Protein AF-A0A0J9SJL1-F1 (afdb_monomer)

Radius of gyration: 18.35 Å; Cα contacts (8 Å, |Δi|>4): 103; chains: 1; bounding box: 46×43×49 Å

Solvent-accessible surface area (backbone atoms only — not comparable to full-atom values): 9623 Å² total; per-residue (Å²): 134,85,78,76,86,70,67,55,74,65,57,43,48,53,50,45,56,53,47,49,55,53,33,60,77,67,66,53,60,67,64,62,55,51,49,52,41,50,54,53,45,60,72,66,36,83,95,42,62,87,64,59,63,74,79,73,54,48,82,70,39,30,70,62,39,73,61,51,49,53,46,50,52,48,64,76,43,40,68,58,47,52,53,39,56,72,34,83,81,40,93,53,22,68,58,48,52,52,50,54,46,50,44,37,50,51,50,43,52,51,43,59,62,48,55,44,74,73,39,46,82,67,50,88,31,68,49,36,51,58,49,51,54,52,50,52,55,53,52,51,54,56,40,72,72,34,70,89,46,48,87,76,52,78,65,70,81,63,75,87,80,82,127

Foldseek 3Di:
DPPPVQDDLVVLLVVLLVVVVVCVVVVPDPVVVQVVLVVVVVVVPPVNVVRRRHRPPLVQQEDPSVLLSLLVVCLVCVVVLVVQCVDPPRPCNVVSQVSQVVNLVSLLVQCVQQPDDPNVVVDSNVVHNVSSVVSLVSVCVVLVVVPVCVVVGDHSPDPPPDD

pLDDT: mean 84.24, std 15.01, range [33.25, 97.81]

Nearest PDB structures (foldseek):
  6gzc-assembly1_A  TM=4.631E-01  e=3.223E+00  Mus musculus
  4it4-assembly7_A  TM=4.560E-01  e=3.057E+00  Drosophila melanogaster
  6gzc-assembly1_C  TM=3.286E-01  e=3.223E+00  Mus musculus
  2odm-assembly1_A  TM=3.736E-01  e=5.182E+00  Staphylococcus aureus subsp. aureus MW2
  5dy8-assembly1_A  TM=2.652E-01  e=5.182E+00  Homo sapiens

Secondary structure (DSSP, 8-state):
-----S--HHHHHHHHHHHHHHHHHTT--HHHHHHHHHHHHHHH-GGGGGGPPPP--HHHH-SSHHHHHHHHHHHHTHHHHHHHHH-TT-TTHHHHHHHHHHHHHHHHHHHHHHSSTTHHHH-S-THHHHHHHHHHHHHHHHHHH-HHHHTTS--SS--S---

Sequence (163 aa):
MNNKDKYNHERCKNLNSWLYYITKDYNVPQHVITDIFTQSNNTIGEGNQKHYCLNYLYKEKYNDPDKIIKLINLEDYMKDFLSILKNNHDKNHCLCRKFIFECANIYREMNKMYCTGQTRESSTKSDTCSKLVNFNTIFTSYISREKKLKEKLPSLTSNDNDI

Organism: Plasmodium vivax (strain Brazil I) (NCBI:txid1033975)

Mean predicted aligned error: 7.34 Å

Structure (mmCIF, N/CA/C/O backbone):
data_AF-A0A0J9SJL1-F1
#
_entry.id   AF-A0A0J9SJL1-F1
#
loop_
_atom_site.group_PDB
_atom_site.id
_atom_site.type_symbol
_atom_site.label_atom_id
_atom_site.label_alt_id
_atom_site.label_comp_id
_atom_site.label_asym_id
_atom_site.label_entity_id
_atom_site.label_seq_id
_atom_site.pdbx_PDB_ins_code
_atom_site.Cartn_x
_atom_site.Cartn_y
_atom_site.Cartn_z
_atom_site.occupancy
_atom_site.B_iso_or_equiv
_atom_site.auth_seq_id
_atom_site.auth_comp_id
_atom_site.auth_asym_id
_atom_site.auth_atom_id
_atom_site.pdbx_PDB_model_num
ATOM 1 N N . MET A 1 1 ? -13.643 30.756 -16.325 1.00 35.97 1 MET A N 1
ATOM 2 C CA . MET A 1 1 ? -13.711 29.314 -15.999 1.00 35.97 1 MET A CA 1
ATOM 3 C C . MET A 1 1 ? -12.308 28.846 -15.632 1.00 35.97 1 MET A C 1
ATOM 5 O O . MET A 1 1 ? -11.470 28.723 -16.513 1.00 35.97 1 MET A O 1
ATOM 9 N N . ASN A 1 2 ? -12.009 28.684 -14.340 1.00 36.53 2 ASN A N 1
ATOM 10 C CA . ASN A 1 2 ? -10.709 28.177 -13.892 1.00 36.53 2 ASN A CA 1
ATOM 11 C C . ASN A 1 2 ? -10.728 26.656 -14.000 1.00 36.53 2 ASN A C 1
ATOM 13 O O . ASN A 1 2 ? -11.274 25.988 -13.125 1.00 36.53 2 ASN A O 1
ATOM 17 N N . ASN A 1 3 ? -10.158 26.128 -15.080 1.00 45.00 3 ASN A N 1
ATOM 18 C CA . ASN A 1 3 ? -9.999 24.697 -15.288 1.00 45.00 3 ASN A CA 1
ATOM 19 C C . ASN A 1 3 ? -8.915 24.156 -14.330 1.00 45.00 3 ASN A C 1
ATOM 21 O O . ASN A 1 3 ? -7.756 23.963 -14.693 1.00 45.00 3 ASN A O 1
ATOM 25 N N . LYS A 1 4 ? -9.299 24.003 -13.058 1.00 47.66 4 LYS A N 1
ATOM 26 C CA . LYS A 1 4 ? -8.532 23.346 -11.992 1.00 47.66 4 LYS A CA 1
ATOM 27 C C . LYS A 1 4 ? -8.531 21.815 -12.139 1.00 47.66 4 LYS A C 1
ATOM 29 O O . LYS A 1 4 ? -8.031 21.146 -11.244 1.00 47.66 4 LYS A O 1
ATOM 34 N N . ASP A 1 5 ? -8.968 21.258 -13.273 1.00 54.03 5 ASP A N 1
ATOM 35 C CA . ASP A 1 5 ? -8.840 19.821 -13.580 1.00 54.03 5 ASP A CA 1
ATOM 36 C C . ASP A 1 5 ? -7.407 19.415 -13.984 1.00 54.03 5 ASP A C 1
ATOM 38 O O . ASP A 1 5 ? -7.166 18.334 -14.529 1.00 54.03 5 ASP A O 1
ATOM 42 N N . LYS A 1 6 ? -6.427 20.286 -13.717 1.00 49.78 6 LYS A N 1
ATOM 43 C CA . LYS A 1 6 ? -5.021 20.124 -14.076 1.00 49.78 6 LYS A CA 1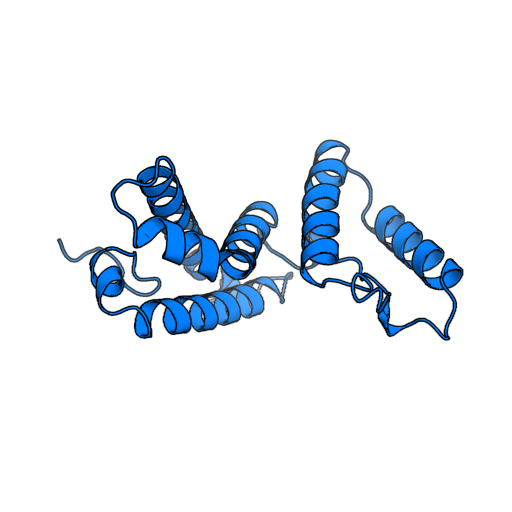
ATOM 44 C C . LYS A 1 6 ? -4.283 19.373 -12.957 1.00 49.78 6 LYS A C 1
ATOM 46 O O . LYS A 1 6 ? -3.857 19.977 -11.980 1.00 49.78 6 LYS A O 1
ATOM 51 N N . TYR A 1 7 ? -4.137 18.061 -13.162 1.00 58.97 7 TYR A N 1
ATOM 52 C CA . TYR A 1 7 ? -3.344 17.099 -12.381 1.00 58.97 7 TYR A CA 1
ATOM 53 C C . TYR A 1 7 ? -3.892 16.738 -10.986 1.00 58.97 7 TYR A C 1
ATOM 55 O O . TYR A 1 7 ? -3.753 17.475 -10.015 1.00 58.97 7 TYR A O 1
ATOM 63 N N . ASN A 1 8 ? -4.464 15.533 -10.877 1.00 71.31 8 ASN A N 1
ATOM 64 C CA . ASN A 1 8 ? -4.812 14.916 -9.599 1.00 71.31 8 ASN A CA 1
ATOM 65 C C . ASN A 1 8 ? -3.853 13.738 -9.354 1.00 71.31 8 ASN A C 1
ATOM 67 O O . ASN A 1 8 ? -3.827 12.788 -10.138 1.00 71.31 8 ASN A O 1
ATOM 71 N N . HIS A 1 9 ? -3.067 13.802 -8.276 1.00 77.44 9 HIS A N 1
ATOM 72 C CA . HIS A 1 9 ? -2.175 12.726 -7.825 1.00 77.44 9 HIS A CA 1
ATOM 73 C C . HIS A 1 9 ? -2.904 11.371 -7.747 1.00 77.44 9 HIS A C 1
ATOM 75 O O . HIS A 1 9 ? -2.345 10.346 -8.128 1.00 77.44 9 HIS A O 1
ATOM 81 N N . GLU A 1 10 ? -4.181 11.388 -7.366 1.00 79.31 10 GLU A N 1
ATOM 82 C CA . GLU A 1 10 ? -5.090 10.238 -7.358 1.00 79.31 10 GLU A CA 1
ATOM 83 C C . GLU A 1 10 ? -5.271 9.615 -8.753 1.00 79.31 10 GLU A C 1
ATOM 85 O O . GLU A 1 10 ? -5.194 8.401 -8.904 1.00 79.31 10 GLU A O 1
ATOM 90 N N . ARG A 1 11 ? -5.425 10.425 -9.813 1.00 83.25 11 ARG A N 1
ATOM 91 C CA . ARG A 1 11 ? -5.544 9.915 -11.194 1.00 83.25 11 ARG A CA 1
ATOM 92 C C . ARG A 1 11 ? -4.266 9.212 -11.639 1.00 83.25 11 ARG A C 1
ATOM 94 O O . ARG A 1 11 ? -4.341 8.171 -12.281 1.00 83.25 11 ARG A O 1
ATOM 101 N N . CYS A 1 12 ? -3.106 9.761 -11.280 1.00 86.75 12 CYS A N 1
ATOM 102 C CA . CYS A 1 12 ? -1.821 9.136 -11.586 1.00 86.75 12 CYS A CA 1
ATOM 103 C C . CYS A 1 12 ? -1.657 7.798 -10.843 1.00 86.75 12 CYS A C 1
ATOM 105 O O . CYS A 1 12 ? -1.203 6.824 -11.444 1.00 86.75 12 CYS A O 1
ATOM 107 N N . LYS A 1 13 ? -2.089 7.712 -9.577 1.00 87.94 13 LYS A N 1
ATOM 108 C CA . LYS A 1 13 ? -2.135 6.445 -8.830 1.00 87.94 13 LYS A CA 1
ATOM 109 C C . LYS A 1 13 ? -3.078 5.437 -9.466 1.00 87.94 13 LYS A C 1
ATOM 111 O O . LYS A 1 13 ? -2.660 4.319 -9.733 1.00 87.94 13 LYS A O 1
ATOM 116 N N . ASN A 1 14 ? -4.311 5.841 -9.772 1.00 88.81 14 ASN A N 1
ATOM 117 C CA . ASN A 1 14 ? -5.305 4.980 -10.411 1.00 88.81 14 ASN A CA 1
ATOM 118 C C . ASN A 1 14 ? -4.789 4.433 -11.752 1.00 88.81 14 ASN A C 1
ATOM 120 O O . ASN A 1 14 ? -4.894 3.232 -11.997 1.00 88.81 14 ASN A O 1
ATOM 124 N N . LEU A 1 15 ? -4.172 5.286 -12.582 1.00 91.38 15 LEU A N 1
ATOM 125 C CA . LEU A 1 15 ? -3.539 4.882 -13.840 1.00 91.38 15 LEU A CA 1
ATOM 126 C C . LEU A 1 15 ? -2.433 3.847 -13.608 1.00 91.38 15 LEU A C 1
ATOM 128 O O . LEU A 1 15 ? -2.425 2.810 -14.264 1.00 91.38 15 LEU A O 1
ATOM 132 N N . ASN A 1 16 ? -1.515 4.111 -12.677 1.00 92.81 16 ASN A N 1
ATOM 133 C CA . ASN A 1 16 ? -0.414 3.197 -12.376 1.00 92.81 16 ASN A CA 1
ATOM 134 C C . ASN A 1 16 ? -0.912 1.857 -11.811 1.00 92.81 16 ASN A C 1
ATOM 136 O O . ASN A 1 16 ? -0.406 0.808 -12.206 1.00 92.81 16 ASN A O 1
ATOM 140 N N . SER A 1 17 ? -1.905 1.874 -10.917 1.00 92.88 17 SER A N 1
ATOM 141 C CA . SER A 1 17 ? -2.514 0.667 -10.346 1.00 92.88 17 SER A CA 1
ATOM 142 C C . SER A 1 17 ? -3.196 -0.171 -11.426 1.00 92.88 17 SER A C 1
ATOM 144 O O . SER A 1 17 ? -2.971 -1.375 -11.498 1.00 92.88 17 SER A O 1
ATOM 146 N N . TRP A 1 18 ? -3.989 0.460 -12.298 1.00 92.94 18 TRP A N 1
ATOM 147 C CA . TRP A 1 18 ? -4.620 -0.217 -13.434 1.00 92.94 18 TRP A CA 1
ATOM 148 C C . TRP A 1 18 ? -3.579 -0.809 -14.386 1.00 92.94 18 TRP A C 1
ATOM 150 O O . TRP A 1 18 ? -3.654 -1.986 -14.739 1.00 92.94 18 TRP A O 1
ATOM 160 N N . LEU A 1 19 ? -2.569 -0.019 -14.752 1.00 93.56 19 LEU A N 1
ATOM 161 C CA . LEU A 1 19 ? -1.526 -0.453 -15.670 1.00 93.56 19 LEU A CA 1
ATOM 162 C C . LEU A 1 19 ? -0.712 -1.618 -15.101 1.00 93.56 19 LEU A C 1
ATOM 164 O O . LEU A 1 19 ? -0.339 -2.519 -15.849 1.00 93.56 19 LEU A O 1
ATOM 168 N N . TYR A 1 20 ? -0.463 -1.645 -13.790 1.00 94.38 20 TYR A N 1
ATOM 169 C CA . TYR A 1 20 ? 0.175 -2.789 -13.144 1.00 94.38 20 TYR A CA 1
ATOM 170 C C . TYR A 1 20 ? -0.597 -4.090 -13.377 1.00 94.38 20 TYR A C 1
ATOM 172 O O . TYR A 1 20 ? 0.021 -5.075 -13.765 1.00 94.38 20 TYR A O 1
ATOM 180 N N . TYR A 1 21 ? -1.922 -4.098 -13.204 1.00 93.00 21 TYR A N 1
ATOM 181 C CA . TYR A 1 21 ? -2.715 -5.309 -13.436 1.00 93.00 21 TYR A CA 1
ATOM 182 C C . TYR A 1 21 ? -2.641 -5.769 -14.894 1.00 93.00 21 TYR A C 1
ATOM 184 O O . TYR A 1 21 ? -2.353 -6.933 -15.148 1.00 93.00 21 TYR A O 1
ATOM 192 N N . ILE A 1 22 ? -2.767 -4.844 -15.852 1.00 91.44 22 ILE A N 1
ATOM 193 C CA . ILE A 1 22 ? -2.615 -5.163 -17.280 1.00 91.44 22 ILE A CA 1
ATOM 194 C C . ILE A 1 22 ? -1.227 -5.756 -17.559 1.00 91.44 22 ILE A C 1
ATOM 196 O O . ILE A 1 22 ? -1.084 -6.828 -18.137 1.00 91.44 22 ILE A O 1
ATOM 200 N N . THR A 1 23 ? -0.174 -5.067 -17.135 1.00 90.88 23 THR A N 1
ATOM 201 C CA . THR A 1 23 ? 1.210 -5.458 -17.448 1.00 90.88 23 THR A CA 1
ATOM 202 C C . THR A 1 23 ? 1.638 -6.740 -16.752 1.00 90.88 23 THR A C 1
ATOM 204 O O . THR A 1 23 ? 2.420 -7.503 -17.317 1.00 90.88 23 THR A O 1
ATOM 207 N N . LYS A 1 24 ? 1.100 -7.004 -15.561 1.00 89.38 24 LYS A N 1
ATOM 208 C CA . LYS A 1 24 ? 1.240 -8.277 -14.861 1.00 89.38 24 LYS A CA 1
ATOM 209 C C . LYS A 1 24 ? 0.604 -9.412 -15.663 1.00 89.38 24 LYS A C 1
ATOM 211 O O . LYS A 1 24 ? 1.286 -10.402 -15.908 1.00 89.38 24 LYS A O 1
ATOM 216 N N . ASP A 1 25 ? -0.644 -9.255 -16.100 1.00 91.19 25 ASP A N 1
ATOM 217 C CA . ASP A 1 25 ? -1.390 -10.312 -16.795 1.00 91.19 25 ASP A CA 1
ATOM 218 C C . ASP A 1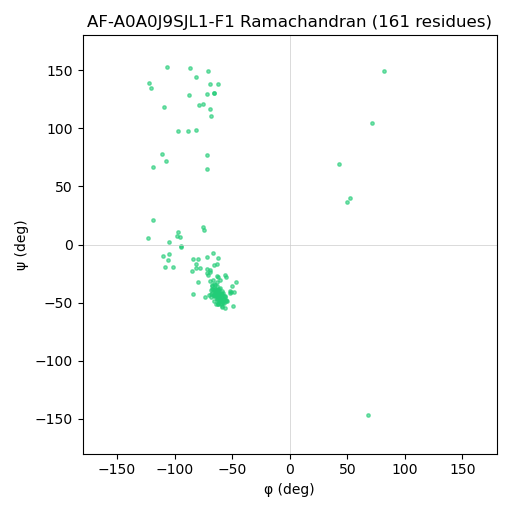 25 ? -0.762 -10.679 -18.147 1.00 91.19 25 ASP A C 1
ATOM 220 O O . ASP A 1 25 ? -0.719 -11.849 -18.525 1.00 91.19 25 ASP A O 1
ATOM 224 N N . TYR A 1 26 ? -0.199 -9.692 -18.848 1.00 91.12 26 TYR A N 1
ATOM 225 C CA . TYR A 1 26 ? 0.472 -9.891 -20.136 1.00 91.12 26 TYR A CA 1
ATOM 226 C C . TYR A 1 26 ? 1.997 -10.071 -20.030 1.00 91.12 26 TYR A C 1
ATOM 228 O O . TYR A 1 26 ? 2.675 -10.111 -21.055 1.00 91.12 26 TYR A O 1
ATOM 236 N N . ASN A 1 27 ? 2.560 -10.173 -18.818 1.00 88.44 27 ASN A N 1
ATOM 237 C CA . ASN A 1 27 ? 4.007 -10.274 -18.574 1.00 88.44 27 ASN A CA 1
ATOM 238 C C . ASN A 1 27 ? 4.848 -9.210 -19.308 1.00 88.44 27 ASN A C 1
ATOM 240 O O . ASN A 1 27 ? 5.970 -9.473 -19.748 1.00 88.44 27 ASN A O 1
ATOM 244 N N . VAL A 1 28 ? 4.323 -7.990 -19.423 1.00 89.50 28 VAL A N 1
ATOM 245 C CA . VAL A 1 28 ? 5.004 -6.898 -20.123 1.00 89.50 28 VAL A CA 1
ATOM 246 C C . VAL A 1 28 ? 6.287 -6.523 -19.366 1.00 89.50 28 VAL A C 1
ATOM 248 O O . VAL A 1 28 ? 6.243 -6.316 -18.146 1.00 89.50 28 VAL A O 1
ATOM 251 N N . PRO A 1 29 ? 7.445 -6.415 -20.046 1.00 89.88 29 PRO A N 1
ATOM 252 C CA . PRO A 1 29 ? 8.681 -5.987 -19.404 1.00 89.88 29 PRO A CA 1
ATOM 253 C C . PRO A 1 29 ? 8.577 -4.564 -18.840 1.00 89.88 29 PRO A C 1
ATOM 255 O O . PRO A 1 29 ? 8.076 -3.653 -19.495 1.00 89.88 29 PRO A O 1
ATOM 258 N N . GLN A 1 30 ? 9.107 -4.349 -17.634 1.00 86.56 30 GLN A N 1
ATOM 259 C CA . GLN A 1 30 ? 8.973 -3.070 -16.927 1.00 86.56 30 GLN A CA 1
ATOM 260 C C . GLN A 1 30 ? 9.636 -1.895 -17.669 1.00 86.56 30 GLN A C 1
ATOM 262 O O . GLN A 1 30 ? 9.106 -0.784 -17.616 1.00 86.56 30 GLN A O 1
ATOM 267 N N . HIS A 1 31 ? 10.731 -2.144 -18.400 1.00 89.81 31 HIS A N 1
ATOM 268 C CA . HIS A 1 31 ? 11.419 -1.120 -19.195 1.00 89.81 31 HIS A CA 1
ATOM 269 C C . HIS A 1 31 ? 10.517 -0.530 -20.288 1.00 89.81 31 HIS A C 1
ATOM 271 O O . HIS A 1 31 ? 10.499 0.682 -20.452 1.00 89.81 31 HIS A O 1
ATOM 277 N N . VAL A 1 32 ? 9.673 -1.348 -20.935 1.00 91.62 32 VAL A N 1
ATOM 278 C CA . VAL A 1 32 ? 8.721 -0.883 -21.961 1.00 91.62 32 VAL A CA 1
ATOM 279 C C . VAL A 1 32 ? 7.768 0.158 -21.377 1.00 91.62 32 VAL A C 1
ATOM 281 O O . VAL A 1 32 ? 7.499 1.191 -21.984 1.00 91.62 32 VAL A O 1
ATOM 284 N N . ILE A 1 33 ? 7.277 -0.086 -20.162 1.00 91.81 33 ILE A N 1
ATOM 285 C CA . ILE A 1 33 ? 6.383 0.848 -19.475 1.00 91.81 33 ILE A CA 1
ATOM 286 C C . ILE A 1 33 ? 7.129 2.121 -19.081 1.00 91.81 33 ILE A C 1
ATOM 288 O O . ILE A 1 33 ? 6.621 3.221 -19.282 1.00 91.81 33 ILE A O 1
ATOM 292 N N . THR A 1 34 ? 8.350 1.998 -18.566 1.00 90.62 34 THR A N 1
ATOM 293 C CA . THR A 1 34 ? 9.202 3.150 -18.237 1.00 90.62 34 THR A CA 1
ATOM 294 C C . THR A 1 34 ? 9.478 4.031 -19.455 1.00 90.62 34 THR A C 1
ATOM 296 O O . THR A 1 34 ? 9.388 5.258 -19.345 1.00 90.62 34 THR A O 1
ATOM 299 N N . ASP A 1 35 ? 9.714 3.430 -20.620 1.00 91.50 35 ASP A N 1
ATOM 300 C CA . ASP A 1 35 ? 9.931 4.153 -21.872 1.00 91.50 35 ASP A CA 1
ATOM 301 C C . ASP A 1 35 ? 8.665 4.893 -22.312 1.00 91.50 35 ASP A C 1
ATOM 303 O O . ASP A 1 35 ? 8.733 6.079 -22.632 1.00 91.50 35 ASP A O 1
ATOM 307 N N . ILE A 1 36 ? 7.489 4.256 -22.231 1.00 90.75 36 ILE A N 1
ATOM 308 C CA . ILE A 1 36 ? 6.203 4.904 -22.544 1.00 90.75 36 ILE A CA 1
ATOM 309 C C . ILE A 1 36 ? 5.980 6.140 -21.667 1.00 90.75 36 ILE A C 1
ATOM 311 O O . ILE A 1 36 ? 5.630 7.202 -22.187 1.00 90.75 36 ILE A O 1
ATOM 315 N N . PHE A 1 37 ? 6.198 6.040 -20.351 1.00 89.81 37 PHE A N 1
ATOM 316 C CA . PHE A 1 37 ? 6.057 7.189 -19.447 1.00 89.81 37 PHE A CA 1
ATOM 317 C C . PHE A 1 37 ? 7.067 8.293 -19.761 1.00 89.81 37 PHE A C 1
ATOM 319 O O . PHE A 1 37 ? 6.708 9.470 -19.755 1.00 89.81 37 PHE A O 1
ATOM 326 N N . THR A 1 38 ? 8.311 7.925 -20.066 1.00 88.88 38 THR A N 1
ATOM 327 C CA . THR A 1 38 ? 9.368 8.877 -20.426 1.00 88.88 38 THR A CA 1
ATOM 328 C C . THR A 1 38 ? 9.006 9.639 -21.698 1.00 88.88 38 THR A C 1
ATOM 330 O O . THR A 1 38 ? 8.978 10.867 -21.687 1.00 88.88 38 THR A O 1
ATOM 333 N N . GLN A 1 39 ? 8.636 8.935 -22.771 1.00 90.06 39 GLN A N 1
ATOM 334 C CA . GLN A 1 39 ? 8.256 9.563 -24.040 1.00 90.06 39 GLN A CA 1
ATOM 335 C C . GLN A 1 39 ? 6.976 10.402 -23.914 1.00 90.06 39 GLN A C 1
ATOM 337 O O . GLN A 1 39 ? 6.897 11.507 -24.459 1.00 90.06 39 GLN A O 1
ATOM 342 N N . SER A 1 40 ? 5.996 9.926 -23.140 1.00 87.25 40 SER A N 1
ATOM 343 C CA . SER A 1 40 ? 4.761 10.673 -22.871 1.00 87.25 40 SER A CA 1
ATOM 344 C C . SER A 1 40 ? 5.051 11.982 -22.135 1.00 87.25 40 SER A C 1
ATOM 346 O O . SER A 1 40 ? 4.569 13.037 -22.542 1.00 87.25 40 SER A O 1
ATOM 348 N N . ASN A 1 41 ? 5.885 11.942 -21.092 1.00 84.38 41 ASN A N 1
ATOM 349 C CA . ASN A 1 41 ? 6.263 13.136 -20.337 1.00 84.38 41 ASN A CA 1
ATOM 350 C C . ASN A 1 41 ? 7.119 14.099 -21.176 1.00 84.38 41 ASN A C 1
ATOM 352 O O . ASN A 1 41 ? 6.882 15.304 -21.132 1.00 84.38 41 ASN A O 1
ATOM 356 N N . ASN A 1 42 ? 8.034 13.592 -22.010 1.00 84.69 42 ASN A N 1
ATOM 357 C CA . ASN A 1 42 ? 8.815 14.419 -22.938 1.00 84.69 42 ASN A CA 1
ATOM 358 C C . ASN A 1 42 ? 7.919 15.166 -23.939 1.00 84.69 42 ASN A C 1
ATOM 360 O O . ASN A 1 42 ? 8.159 16.335 -24.230 1.00 84.69 42 ASN A O 1
ATOM 364 N N . THR A 1 43 ? 6.845 14.524 -24.410 1.00 83.50 43 THR A N 1
ATOM 365 C CA . THR A 1 43 ? 5.872 15.133 -25.335 1.00 83.50 43 THR A CA 1
ATOM 366 C C . THR A 1 43 ? 5.086 16.283 -24.687 1.00 83.50 43 THR A C 1
ATOM 368 O O . THR A 1 43 ? 4.706 17.235 -25.364 1.00 83.50 43 THR A O 1
ATOM 371 N N . ILE A 1 44 ? 4.858 16.234 -23.370 1.00 79.44 44 ILE A N 1
ATOM 372 C CA . ILE A 1 44 ? 4.142 17.281 -22.616 1.00 79.44 44 ILE A CA 1
ATOM 373 C C . ILE A 1 44 ? 4.988 18.572 -22.474 1.00 79.44 44 ILE A C 1
ATOM 375 O O . ILE A 1 44 ? 4.427 19.663 -22.296 1.00 79.44 44 ILE A O 1
ATOM 379 N N . GLY A 1 45 ? 6.315 18.464 -22.615 1.00 68.19 45 GLY A N 1
ATOM 380 C CA . GLY A 1 45 ? 7.277 19.570 -22.626 1.00 68.19 45 GLY A CA 1
ATOM 381 C C . GLY A 1 45 ? 7.695 20.075 -21.235 1.00 68.19 45 GLY A C 1
ATOM 382 O O . GLY 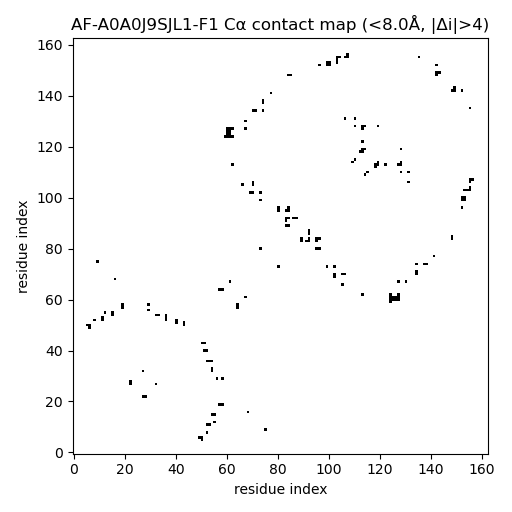A 1 45 ? 6.915 20.074 -20.282 1.00 68.19 45 GLY A O 1
ATOM 383 N N . GLU A 1 46 ? 8.931 20.578 -21.124 1.00 64.50 46 GLU A N 1
ATOM 384 C CA . GLU A 1 46 ? 9.569 20.964 -19.848 1.00 64.50 46 GLU A CA 1
ATOM 385 C C . GLU A 1 46 ? 8.823 22.066 -19.070 1.00 64.50 46 GLU A C 1
ATOM 387 O O . GLU A 1 46 ? 8.802 22.058 -17.839 1.00 64.50 46 GLU A O 1
ATOM 392 N N . GLY A 1 47 ? 8.127 22.979 -19.757 1.00 64.50 47 GLY A N 1
ATOM 393 C CA . GLY A 1 47 ? 7.316 24.029 -19.120 1.00 64.50 47 GLY A CA 1
ATOM 394 C C . GLY A 1 47 ? 6.086 23.509 -18.357 1.00 64.50 47 GLY A C 1
ATOM 395 O O . GLY A 1 47 ? 5.408 24.271 -17.667 1.00 64.50 47 GLY A O 1
ATOM 396 N N . ASN A 1 48 ? 5.792 22.210 -18.465 1.00 65.31 48 ASN A N 1
ATOM 397 C CA . ASN A 1 48 ? 4.612 21.549 -17.921 1.00 65.31 48 ASN A CA 1
ATOM 398 C C . ASN A 1 48 ? 4.948 20.454 -16.890 1.00 65.31 48 ASN A C 1
ATOM 400 O O . ASN A 1 48 ? 4.088 19.627 -16.599 1.00 65.31 48 ASN A O 1
ATOM 404 N N . GLN A 1 49 ? 6.136 20.478 -16.268 1.00 63.41 49 GLN A N 1
ATOM 405 C CA . GLN A 1 49 ? 6.576 19.500 -15.247 1.00 63.41 49 GLN A CA 1
ATOM 406 C C . GLN A 1 49 ? 5.540 19.193 -14.147 1.00 63.41 49 GLN A C 1
ATOM 408 O O . GLN A 1 49 ? 5.457 18.065 -13.668 1.00 63.41 49 GLN A O 1
ATOM 413 N N . LYS A 1 50 ? 4.694 20.164 -13.770 1.00 63.66 50 LYS A N 1
ATOM 414 C CA . LYS A 1 50 ? 3.596 19.970 -12.798 1.00 63.66 50 LYS A CA 1
ATOM 415 C C . LYS A 1 50 ? 2.532 18.950 -13.242 1.00 63.66 50 LYS A C 1
ATOM 417 O O . LYS A 1 50 ? 1.695 18.582 -12.427 1.00 63.66 50 LYS A O 1
ATOM 422 N N . HIS A 1 51 ? 2.548 18.527 -14.506 1.00 67.25 51 HIS A N 1
ATOM 423 C CA . HIS A 1 51 ? 1.586 17.596 -15.109 1.00 67.25 51 HIS A CA 1
ATOM 424 C C . HIS A 1 51 ? 2.159 16.193 -15.317 1.00 67.25 51 HIS A C 1
ATOM 426 O O . HIS A 1 51 ? 1.462 15.334 -15.853 1.00 67.25 51 HIS A O 1
ATOM 432 N N . TYR A 1 52 ? 3.407 15.946 -14.911 1.00 75.88 52 TYR A N 1
ATOM 433 C CA . TYR A 1 52 ? 4.056 14.658 -15.134 1.00 75.88 52 TYR A CA 1
ATOM 434 C C . TYR A 1 52 ? 3.497 13.615 -14.169 1.00 75.88 52 TYR A C 1
ATOM 436 O O . TYR A 1 52 ? 3.598 13.751 -12.950 1.00 75.88 52 TYR A O 1
ATOM 444 N N . CYS A 1 53 ? 2.927 12.546 -14.721 1.00 83.25 53 CYS A N 1
ATOM 445 C CA . CYS A 1 53 ? 2.686 11.328 -13.964 1.00 83.25 53 CYS A CA 1
ATOM 446 C C . CYS A 1 53 ? 3.947 10.470 -14.054 1.00 83.25 53 CYS A C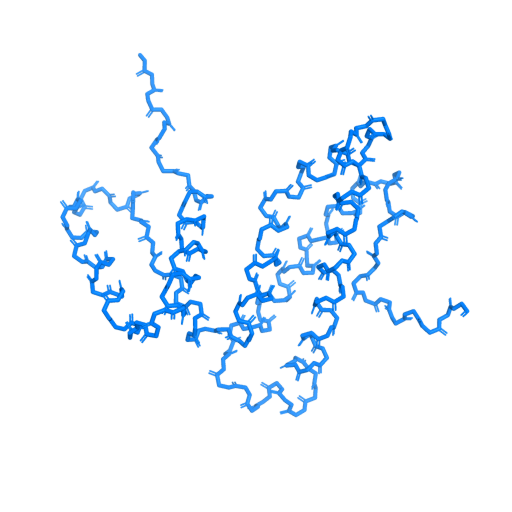 1
ATOM 448 O O . CYS A 1 53 ? 4.475 10.235 -15.141 1.00 83.25 53 CYS A O 1
ATOM 450 N N . LEU A 1 54 ? 4.455 10.028 -12.908 1.00 85.50 54 LEU A N 1
ATOM 451 C CA . LEU A 1 54 ? 5.593 9.118 -12.865 1.00 85.50 54 LEU A CA 1
ATOM 452 C C . LEU A 1 54 ? 5.105 7.675 -12.974 1.00 85.50 54 LEU A C 1
ATOM 454 O O . LEU A 1 54 ? 3.997 7.357 -12.538 1.00 85.50 54 LEU A O 1
ATOM 458 N N . ASN A 1 55 ? 5.955 6.808 -13.519 1.00 88.00 55 ASN A N 1
ATOM 459 C CA . ASN A 1 55 ? 5.777 5.367 -13.408 1.00 88.00 55 ASN A CA 1
ATOM 460 C C . ASN A 1 55 ? 6.086 4.937 -11.965 1.00 88.00 55 ASN A C 1
ATOM 462 O O . ASN A 1 55 ? 7.125 5.293 -11.405 1.00 88.00 55 ASN A O 1
ATOM 466 N N . TYR A 1 56 ? 5.178 4.184 -11.349 1.00 89.19 56 TYR A N 1
ATOM 467 C CA . TYR A 1 56 ? 5.288 3.785 -9.948 1.00 89.19 56 TYR A CA 1
ATOM 468 C C . TYR A 1 56 ? 6.150 2.540 -9.761 1.00 89.19 56 TYR A C 1
ATOM 470 O O . TYR A 1 56 ? 6.555 2.280 -8.633 1.00 89.19 56 TYR A O 1
ATOM 478 N N . LEU A 1 57 ? 6.481 1.813 -10.837 1.00 90.06 57 LEU A N 1
ATOM 479 C CA . LEU A 1 57 ? 7.412 0.676 -10.823 1.00 90.06 57 LEU A CA 1
ATOM 480 C C . LEU A 1 57 ? 7.050 -0.376 -9.764 1.00 90.06 57 LEU A C 1
ATOM 482 O O . LEU A 1 57 ? 7.917 -0.922 -9.080 1.00 90.06 57 LEU A O 1
ATOM 486 N N . TYR A 1 58 ? 5.752 -0.658 -9.610 1.00 92.06 58 TYR A N 1
ATOM 487 C CA . TYR A 1 58 ? 5.233 -1.505 -8.534 1.00 92.06 58 TYR A CA 1
ATOM 488 C C . TYR A 1 58 ? 5.949 -2.862 -8.440 1.00 92.06 58 TYR A C 1
ATOM 490 O O . TYR A 1 58 ? 6.291 -3.305 -7.343 1.00 92.06 58 TYR A O 1
ATOM 498 N N . LYS A 1 59 ? 6.227 -3.495 -9.589 1.00 89.19 59 LYS A N 1
ATOM 499 C CA . LYS A 1 59 ? 6.903 -4.798 -9.678 1.00 89.19 59 LYS A CA 1
ATOM 500 C C . LYS A 1 59 ? 8.350 -4.764 -9.184 1.00 89.19 59 LYS A C 1
ATOM 502 O O . LYS A 1 59 ? 8.805 -5.762 -8.628 1.00 89.19 59 LYS A O 1
ATOM 507 N N . GLU A 1 60 ? 9.059 -3.658 -9.378 1.00 88.50 60 GLU A N 1
ATOM 508 C CA . GLU A 1 60 ? 10.462 -3.502 -8.976 1.00 88.50 60 GLU A CA 1
ATOM 509 C C . GLU A 1 60 ? 10.576 -3.086 -7.509 1.00 88.50 60 GLU A C 1
ATOM 511 O O . GLU A 1 60 ? 11.379 -3.649 -6.772 1.00 88.50 60 GLU A O 1
ATOM 516 N N . LYS A 1 61 ? 9.727 -2.152 -7.067 1.00 90.62 61 LYS A N 1
ATOM 517 C CA . LYS A 1 61 ? 9.839 -1.517 -5.747 1.00 90.62 61 LYS A CA 1
ATOM 518 C C . LYS A 1 61 ? 9.305 -2.348 -4.590 1.00 90.62 61 LYS A C 1
ATOM 520 O O . LYS A 1 61 ? 9.815 -2.236 -3.477 1.00 90.62 61 LYS A O 1
ATOM 525 N N . TYR A 1 62 ? 8.272 -3.156 -4.826 1.00 93.12 62 TYR A N 1
ATOM 526 C CA . TYR A 1 62 ? 7.513 -3.770 -3.739 1.00 93.12 62 TYR A CA 1
ATOM 527 C C . TYR A 1 62 ? 7.475 -5.293 -3.788 1.00 93.12 62 TYR A C 1
ATOM 529 O O . TYR A 1 62 ? 7.307 -5.910 -4.847 1.00 93.12 62 TYR A O 1
ATOM 537 N N . ASN A 1 63 ? 7.606 -5.906 -2.614 1.00 91.62 63 ASN A N 1
ATOM 538 C CA . ASN A 1 63 ? 7.178 -7.278 -2.385 1.00 91.62 63 ASN A CA 1
ATOM 539 C C . ASN A 1 63 ? 5.642 -7.309 -2.426 1.00 91.62 63 ASN A C 1
ATOM 541 O O . ASN A 1 63 ? 5.002 -6.393 -1.912 1.00 91.62 63 ASN A O 1
ATOM 545 N N . ASP A 1 64 ? 5.065 -8.322 -3.074 1.00 93.62 64 ASP A N 1
ATOM 546 C CA . ASP A 1 64 ? 3.619 -8.476 -3.312 1.00 93.62 64 ASP A CA 1
ATOM 547 C C . ASP A 1 64 ? 2.894 -7.186 -3.750 1.00 93.62 64 ASP A C 1
ATOM 549 O O . ASP A 1 64 ? 2.081 -6.633 -2.998 1.00 93.62 64 ASP A O 1
ATOM 553 N N . PRO A 1 65 ? 3.140 -6.678 -4.972 1.00 94.31 65 PRO A N 1
ATOM 554 C CA . PRO A 1 65 ? 2.602 -5.380 -5.362 1.00 94.31 65 PRO A CA 1
ATOM 555 C C . PRO A 1 65 ? 1.064 -5.322 -5.398 1.00 94.31 65 PRO A C 1
ATOM 557 O O . PRO A 1 65 ? 0.507 -4.265 -5.114 1.00 94.31 65 PRO A O 1
ATOM 560 N N . ASP A 1 66 ? 0.362 -6.442 -5.626 1.00 95.69 66 ASP A N 1
ATOM 561 C CA . ASP A 1 66 ? -1.105 -6.518 -5.493 1.00 95.69 66 ASP A CA 1
ATOM 562 C C . ASP A 1 66 ? -1.581 -6.100 -4.092 1.00 95.69 66 ASP A C 1
ATOM 564 O O . ASP A 1 66 ? -2.539 -5.337 -3.936 1.00 95.69 66 ASP A O 1
ATOM 568 N N . LYS A 1 67 ? -0.892 -6.590 -3.052 1.00 97.31 67 LYS A N 1
ATOM 569 C CA . LYS A 1 67 ? -1.200 -6.273 -1.656 1.00 97.31 67 LYS A CA 1
ATOM 570 C C . LYS A 1 67 ? -0.900 -4.799 -1.367 1.00 97.31 67 LYS A C 1
ATOM 572 O O . LYS A 1 67 ? -1.730 -4.124 -0.761 1.00 97.31 67 LYS A O 1
ATOM 577 N N . ILE A 1 68 ? 0.217 -4.267 -1.873 1.00 96.62 68 ILE A N 1
ATOM 578 C CA . ILE A 1 68 ? 0.547 -2.836 -1.752 1.00 96.62 68 ILE A CA 1
ATOM 579 C C . ILE A 1 68 ? -0.495 -1.943 -2.428 1.00 96.62 68 ILE A C 1
ATOM 581 O O . ILE A 1 68 ? -0.895 -0.938 -1.843 1.00 96.62 68 ILE A O 1
ATOM 585 N N . ILE A 1 69 ? -0.969 -2.296 -3.623 1.00 96.06 69 ILE A N 1
ATOM 586 C CA . ILE A 1 69 ? -1.983 -1.509 -4.336 1.00 96.06 69 ILE A CA 1
ATOM 587 C C . ILE A 1 69 ? -3.293 -1.456 -3.543 1.00 96.06 69 ILE A C 1
ATOM 589 O O . ILE A 1 69 ? -3.894 -0.388 -3.440 1.00 96.06 69 ILE A O 1
ATOM 593 N N . LYS A 1 70 ? -3.709 -2.555 -2.899 1.00 96.94 70 LYS A N 1
ATOM 594 C CA . LYS A 1 70 ? -4.872 -2.535 -1.992 1.00 96.94 70 LYS A CA 1
ATOM 595 C C . LYS A 1 70 ? -4.684 -1.552 -0.832 1.00 96.94 70 LYS A C 1
ATOM 597 O O . LYS A 1 70 ? -5.604 -0.793 -0.533 1.00 96.94 70 LYS A O 1
ATOM 602 N N . LEU A 1 71 ? -3.501 -1.531 -0.212 1.00 97.19 71 LEU A N 1
ATOM 603 C CA . LEU A 1 71 ? -3.185 -0.580 0.862 1.00 97.19 71 LEU A CA 1
ATOM 604 C C . LEU A 1 71 ? -3.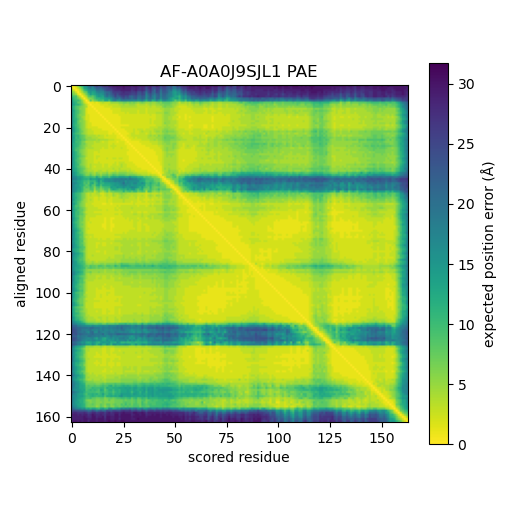191 0.875 0.365 1.00 97.19 71 LEU A C 1
ATOM 606 O O . LEU A 1 71 ? -3.728 1.743 1.048 1.00 97.19 71 LEU A O 1
ATOM 610 N N . ILE A 1 72 ? -2.647 1.140 -0.830 1.00 94.06 72 ILE A N 1
ATOM 611 C CA . ILE A 1 72 ? -2.685 2.467 -1.472 1.00 94.06 72 ILE A CA 1
ATOM 612 C C . ILE A 1 72 ? -4.126 2.918 -1.698 1.00 94.06 72 ILE A C 1
ATOM 614 O O . ILE A 1 72 ? -4.478 4.027 -1.309 1.00 94.06 72 ILE A O 1
ATOM 618 N N . ASN A 1 73 ? -4.967 2.049 -2.260 1.00 93.75 73 ASN A N 1
ATOM 619 C CA . ASN A 1 73 ? -6.367 2.373 -2.508 1.00 93.75 73 ASN A CA 1
ATOM 620 C C . ASN A 1 73 ? -7.097 2.712 -1.201 1.00 93.75 73 ASN A C 1
ATOM 622 O O . ASN A 1 73 ? -7.857 3.676 -1.154 1.00 93.75 73 ASN A O 1
ATOM 626 N N . LEU A 1 74 ? -6.853 1.964 -0.119 1.00 95.19 74 LEU A N 1
ATOM 627 C CA . LEU A 1 74 ? -7.448 2.309 1.169 1.00 95.19 74 LEU A CA 1
ATOM 628 C C . LEU A 1 74 ? -6.939 3.658 1.703 1.00 95.19 74 LEU A C 1
ATOM 630 O O . LEU A 1 74 ? -7.738 4.423 2.230 1.00 95.19 74 LEU A O 1
ATOM 634 N N . GLU A 1 75 ? -5.645 3.968 1.585 1.00 93.00 75 GLU A N 1
ATOM 635 C CA . GLU A 1 75 ? -5.110 5.275 2.003 1.00 93.00 75 GLU A CA 1
ATOM 636 C C . GLU A 1 75 ? -5.768 6.438 1.253 1.00 93.00 75 GLU A C 1
ATOM 638 O O . GLU A 1 75 ? -6.163 7.422 1.883 1.00 93.00 75 GLU A O 1
ATOM 643 N N . ASP A 1 76 ? -5.886 6.322 -0.072 1.00 89.12 76 ASP A N 1
ATOM 644 C CA . ASP A 1 76 ? -6.399 7.390 -0.932 1.00 89.12 76 ASP A CA 1
ATOM 645 C C . ASP A 1 76 ? -7.874 7.679 -0.659 1.00 89.12 76 ASP A C 1
ATOM 647 O O . ASP A 1 76 ? -8.264 8.837 -0.500 1.00 89.12 76 ASP 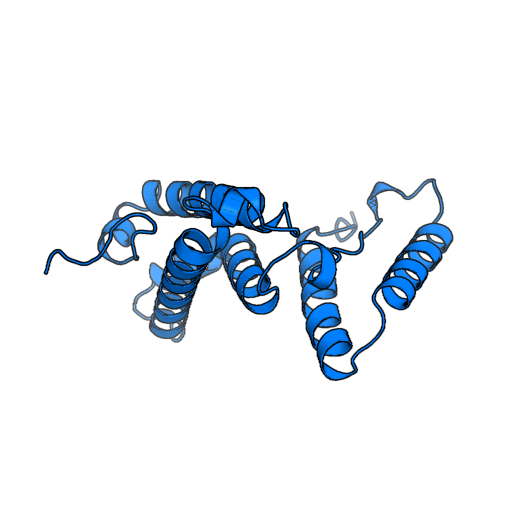A O 1
ATOM 651 N N . TYR A 1 77 ? -8.676 6.625 -0.515 1.00 91.69 77 TYR A N 1
ATOM 652 C CA . TYR A 1 77 ? -10.118 6.741 -0.305 1.00 91.69 77 TYR A CA 1
ATOM 653 C C . TYR A 1 77 ? -10.524 6.650 1.172 1.00 91.69 77 TYR A C 1
ATOM 655 O O . TYR A 1 77 ? -11.712 6.555 1.480 1.00 91.69 77 TYR A O 1
ATOM 663 N N . MET A 1 78 ? -9.574 6.697 2.117 1.00 92.69 78 MET A N 1
ATOM 664 C CA . MET A 1 78 ? -9.836 6.476 3.549 1.00 92.69 78 MET A CA 1
ATOM 665 C C . MET A 1 78 ? -10.982 7.346 4.078 1.00 92.69 78 MET A C 1
ATOM 667 O O . MET A 1 78 ? -11.829 6.880 4.836 1.00 92.69 78 MET A O 1
ATOM 671 N N . LYS A 1 79 ? -11.041 8.617 3.663 1.00 92.06 79 LYS A N 1
ATOM 672 C CA . LYS A 1 79 ? -12.107 9.541 4.078 1.00 92.06 79 LYS A CA 1
ATOM 673 C C . LYS A 1 79 ? -13.490 9.066 3.637 1.00 92.06 79 LYS A C 1
ATOM 675 O O . LYS A 1 79 ? -14.423 9.125 4.436 1.00 92.06 79 LYS A O 1
ATOM 680 N N . ASP A 1 80 ? -13.608 8.570 2.411 1.00 93.94 80 ASP A N 1
ATOM 681 C CA . ASP A 1 80 ? -14.869 8.078 1.857 1.00 93.94 80 ASP A CA 1
ATOM 682 C C . ASP A 1 80 ? -15.287 6.779 2.546 1.00 93.94 80 ASP A C 1
ATOM 684 O O . ASP A 1 80 ? -16.431 6.656 2.987 1.00 93.94 80 ASP A O 1
ATOM 688 N N . PHE A 1 81 ? -14.338 5.859 2.762 1.00 94.12 81 PHE A N 1
ATOM 689 C CA . PHE A 1 81 ? -14.562 4.646 3.553 1.00 94.12 81 PHE A CA 1
ATOM 690 C C . PHE A 1 81 ? -15.086 4.974 4.958 1.00 94.12 81 PHE A C 1
ATOM 692 O O . PHE A 1 81 ? -16.080 4.398 5.401 1.00 94.12 81 PHE A O 1
ATOM 699 N N . LEU A 1 82 ? -14.465 5.927 5.660 1.00 92.81 82 LEU A N 1
ATOM 700 C CA . LEU A 1 82 ? -14.904 6.337 6.998 1.00 92.81 82 LEU A CA 1
ATOM 701 C C . LEU A 1 82 ? -16.264 7.045 6.977 1.00 92.81 82 LEU A C 1
ATOM 703 O O . LEU A 1 82 ? -17.050 6.866 7.905 1.00 92.81 82 LEU A O 1
ATOM 707 N N . SER A 1 83 ? -16.559 7.826 5.935 1.00 93.00 83 SER A N 1
ATOM 708 C CA . SER A 1 83 ? -17.867 8.464 5.746 1.00 93.00 83 SER A CA 1
ATOM 709 C C . SER A 1 83 ? -18.980 7.420 5.608 1.00 93.00 83 SER A C 1
ATOM 711 O O . SER A 1 83 ? -19.965 7.465 6.349 1.00 93.00 83 SER A O 1
ATOM 713 N N . ILE A 1 84 ? -18.771 6.409 4.757 1.00 94.44 84 ILE A N 1
ATOM 714 C CA . ILE A 1 84 ? -19.689 5.273 4.580 1.00 94.44 84 ILE A CA 1
ATOM 715 C C . ILE A 1 84 ? -19.875 4.517 5.904 1.00 94.44 84 ILE A C 1
ATOM 717 O O . ILE A 1 84 ? -20.994 4.184 6.288 1.00 94.44 84 ILE A O 1
ATOM 721 N N . LEU A 1 85 ? -18.799 4.296 6.664 1.00 92.19 85 LEU A N 1
ATOM 722 C CA . LEU A 1 85 ? -18.877 3.590 7.946 1.00 92.19 85 LEU A CA 1
ATOM 723 C C . LEU A 1 85 ? -19.599 4.358 9.053 1.00 92.19 85 LEU A C 1
ATOM 725 O O . LEU A 1 85 ? -20.114 3.738 9.983 1.00 92.19 85 LEU A O 1
ATOM 729 N N . LYS A 1 86 ? -19.668 5.690 8.979 1.00 91.12 86 LYS A N 1
ATOM 730 C CA . LYS A 1 86 ? -20.479 6.484 9.914 1.00 91.12 86 LYS A CA 1
ATOM 731 C C . LYS A 1 86 ? -21.976 6.314 9.664 1.00 91.12 86 LYS A C 1
ATOM 733 O O . LYS A 1 86 ? -22.757 6.478 10.600 1.00 91.12 86 LYS A O 1
ATOM 738 N N . ASN A 1 87 ? -22.370 5.979 8.438 1.00 91.75 87 ASN A N 1
ATOM 739 C CA . ASN A 1 87 ? -23.752 5.717 8.076 1.00 91.75 87 ASN A CA 1
ATOM 740 C C . ASN A 1 87 ? -24.039 4.206 8.099 1.00 91.75 87 ASN A C 1
ATOM 742 O O . ASN A 1 87 ? -23.790 3.493 7.132 1.00 91.75 87 ASN A O 1
ATOM 746 N N . ASN A 1 88 ? -24.608 3.706 9.199 1.00 86.56 88 ASN A N 1
ATOM 747 C CA . ASN A 1 88 ? -24.956 2.283 9.329 1.00 86.56 88 ASN A CA 1
ATOM 748 C C . ASN A 1 88 ? -26.021 1.810 8.316 1.00 86.56 88 ASN A C 1
ATOM 750 O O . ASN A 1 88 ? -26.181 0.607 8.135 1.00 86.56 88 ASN A O 1
ATOM 754 N N . HIS A 1 89 ? -26.756 2.730 7.681 1.00 93.00 89 HIS A N 1
ATOM 755 C CA . HIS A 1 89 ? -27.759 2.419 6.657 1.00 93.00 89 HIS A CA 1
ATOM 756 C C . HIS A 1 89 ? -27.203 2.495 5.230 1.00 93.00 89 HIS A C 1
ATOM 758 O O . HIS A 1 89 ? -27.940 2.246 4.276 1.00 93.00 89 HIS A O 1
ATOM 764 N N . ASP A 1 90 ? -25.926 2.848 5.057 1.00 95.56 90 ASP A N 1
ATOM 765 C CA . ASP A 1 90 ? -25.305 2.834 3.739 1.00 95.56 90 ASP A CA 1
ATOM 766 C C . ASP A 1 90 ? -25.216 1.395 3.220 1.00 95.56 90 ASP A C 1
ATOM 768 O O . ASP A 1 90 ? -24.713 0.497 3.900 1.00 95.56 90 ASP A O 1
ATOM 772 N N . LYS A 1 91 ? -25.671 1.170 1.984 1.00 96.31 91 LYS A N 1
ATOM 773 C CA . LYS A 1 91 ? -25.634 -0.149 1.336 1.00 96.31 91 LYS A CA 1
ATOM 774 C C . LYS A 1 91 ? -24.223 -0.749 1.272 1.00 96.31 91 LYS A C 1
ATOM 776 O O . LYS A 1 91 ? -24.076 -1.967 1.226 1.00 96.31 91 LYS A O 1
ATOM 781 N N . ASN A 1 92 ? -23.190 0.096 1.279 1.00 96.44 92 ASN A N 1
ATOM 782 C CA . ASN A 1 92 ? -21.791 -0.303 1.216 1.00 96.44 92 ASN A CA 1
ATOM 783 C C . ASN A 1 92 ? -21.141 -0.434 2.600 1.00 96.44 92 ASN A C 1
ATOM 785 O O . ASN A 1 92 ? -19.984 -0.844 2.668 1.00 96.44 92 ASN A O 1
ATOM 789 N N . HIS A 1 93 ? -21.850 -0.146 3.700 1.00 94.06 93 HIS A N 1
ATOM 790 C CA . HIS A 1 93 ? -21.297 -0.159 5.059 1.00 94.06 93 HIS A CA 1
ATOM 791 C C . HIS A 1 93 ? -20.518 -1.447 5.369 1.00 94.06 93 HIS A C 1
ATOM 793 O O . HIS A 1 93 ? -19.341 -1.408 5.738 1.00 94.06 93 HIS A O 1
ATOM 799 N N . CYS A 1 94 ? -21.147 -2.607 5.161 1.00 93.94 94 CYS A N 1
ATOM 800 C CA . CYS A 1 94 ? -20.531 -3.906 5.433 1.00 93.94 94 CYS A CA 1
ATOM 801 C C . CYS A 1 94 ? -19.342 -4.205 4.507 1.00 93.94 94 CYS A C 1
ATOM 803 O O . CYS A 1 94 ? -18.339 -4.756 4.961 1.00 93.94 94 CYS A O 1
ATOM 805 N N . LEU A 1 95 ? -19.430 -3.824 3.228 1.00 95.88 95 LEU A N 1
ATOM 806 C CA . LEU A 1 95 ? -18.363 -4.038 2.246 1.00 95.88 95 LEU A CA 1
ATOM 807 C C . LEU A 1 95 ? -17.137 -3.174 2.559 1.00 95.88 95 LEU A C 1
ATOM 809 O O . LEU A 1 95 ? -16.020 -3.685 2.594 1.00 95.88 95 LEU A O 1
ATOM 813 N N . CYS A 1 96 ? -17.349 -1.895 2.874 1.00 95.12 96 CYS A N 1
ATOM 814 C CA . CYS A 1 96 ? -16.299 -0.978 3.305 1.00 95.12 96 CYS A CA 1
ATOM 815 C C . CYS A 1 96 ? -15.623 -1.465 4.585 1.00 95.12 96 CYS A C 1
ATOM 817 O O . CYS A 1 96 ? -14.394 -1.482 4.660 1.00 95.12 96 CYS A O 1
ATOM 819 N N . ARG A 1 97 ? -16.406 -1.936 5.567 1.00 94.31 97 ARG A N 1
ATOM 820 C CA . ARG A 1 97 ? -15.855 -2.518 6.796 1.00 94.31 97 ARG A CA 1
ATOM 821 C C . ARG A 1 97 ? -14.983 -3.726 6.470 1.00 94.31 97 ARG A C 1
ATOM 823 O O . ARG A 1 97 ? -13.836 -3.771 6.900 1.00 94.31 97 ARG A O 1
ATOM 830 N N . LYS A 1 98 ? -15.493 -4.674 5.678 1.00 96.06 98 LYS A N 1
ATOM 831 C CA . LYS A 1 98 ? -14.754 -5.881 5.282 1.00 96.06 98 LYS A CA 1
ATOM 832 C C . LYS A 1 98 ? -13.430 -5.538 4.595 1.00 96.06 98 LYS A C 1
ATOM 834 O O . LYS A 1 98 ? -12.409 -6.116 4.951 1.00 96.06 98 LYS A O 1
ATOM 839 N N . PHE A 1 99 ? -13.436 -4.579 3.671 1.00 97.00 99 PHE A N 1
ATOM 840 C CA . PHE A 1 99 ? -12.230 -4.156 2.961 1.00 97.00 99 PHE A CA 1
ATOM 841 C C . PHE A 1 99 ? -11.171 -3.561 3.901 1.00 97.00 99 PHE A C 1
ATOM 843 O O . PHE A 1 99 ? -9.996 -3.900 3.797 1.00 97.00 99 PHE A O 1
ATOM 850 N N . ILE A 1 100 ? -11.575 -2.745 4.882 1.00 96.38 100 ILE A N 1
ATOM 851 C CA . ILE A 1 100 ? -10.643 -2.214 5.889 1.00 96.38 100 ILE A CA 1
ATOM 852 C C . ILE A 1 100 ? -10.002 -3.337 6.717 1.00 96.38 100 ILE A C 1
ATOM 854 O O . ILE A 1 100 ? -8.795 -3.308 6.956 1.00 96.38 100 ILE A O 1
ATOM 858 N N . PHE A 1 101 ? -10.787 -4.336 7.134 1.00 95.94 101 PHE A N 1
ATOM 859 C CA . PHE A 1 101 ? -10.265 -5.511 7.842 1.00 95.94 101 PHE A CA 1
ATOM 860 C C . PHE A 1 101 ? -9.299 -6.325 6.974 1.00 95.94 101 PHE A C 1
ATOM 862 O O . PHE A 1 101 ? -8.245 -6.734 7.455 1.00 95.94 101 PHE A O 1
ATOM 869 N N . GLU A 1 102 ? -9.603 -6.500 5.689 1.00 97.50 102 GLU A N 1
ATOM 870 C CA . GLU A 1 102 ? -8.701 -7.155 4.740 1.00 97.50 102 GLU A CA 1
ATOM 871 C C . GLU A 1 102 ? -7.366 -6.406 4.616 1.00 97.50 102 GLU A C 1
ATOM 873 O O . GLU A 1 102 ? -6.306 -7.019 4.728 1.00 97.50 102 GLU A O 1
ATOM 878 N N . CYS A 1 103 ? -7.391 -5.079 4.464 1.00 97.69 103 CYS A N 1
ATOM 879 C CA . CYS A 1 103 ? -6.175 -4.267 4.414 1.00 97.69 103 CYS A CA 1
ATOM 880 C C . CYS A 1 103 ? -5.365 -4.333 5.716 1.00 97.69 103 CYS A C 1
ATOM 882 O O . CYS A 1 103 ? -4.138 -4.404 5.665 1.00 97.69 103 CYS A O 1
ATOM 884 N N . ALA A 1 104 ? -6.021 -4.350 6.879 1.00 96.44 104 ALA A N 1
ATOM 885 C CA . ALA A 1 104 ? -5.331 -4.511 8.157 1.00 96.44 104 ALA A CA 1
ATOM 886 C C . ALA A 1 104 ? -4.635 -5.878 8.268 1.00 96.44 104 ALA A C 1
ATOM 888 O O . ALA A 1 104 ? -3.486 -5.949 8.707 1.00 96.44 104 ALA A O 1
ATOM 889 N N . ASN A 1 105 ? -5.289 -6.951 7.811 1.00 96.56 105 ASN A N 1
ATOM 890 C CA . ASN A 1 105 ? -4.688 -8.285 7.748 1.00 96.56 105 ASN A CA 1
ATOM 891 C C . ASN A 1 105 ? -3.487 -8.307 6.792 1.00 96.56 105 ASN A C 1
ATOM 893 O O . ASN A 1 105 ? -2.414 -8.766 7.179 1.00 96.56 105 ASN A O 1
ATOM 897 N N . ILE A 1 106 ? -3.640 -7.740 5.588 1.00 97.81 106 ILE A N 1
ATOM 898 C CA . ILE A 1 106 ? -2.560 -7.597 4.602 1.00 97.81 106 ILE A CA 1
ATOM 899 C C . ILE A 1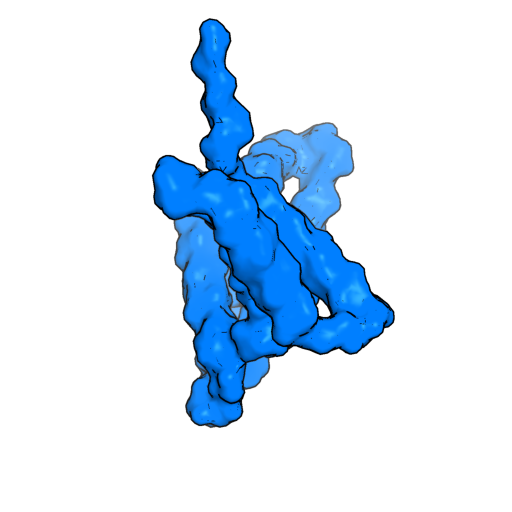 106 ? -1.358 -6.8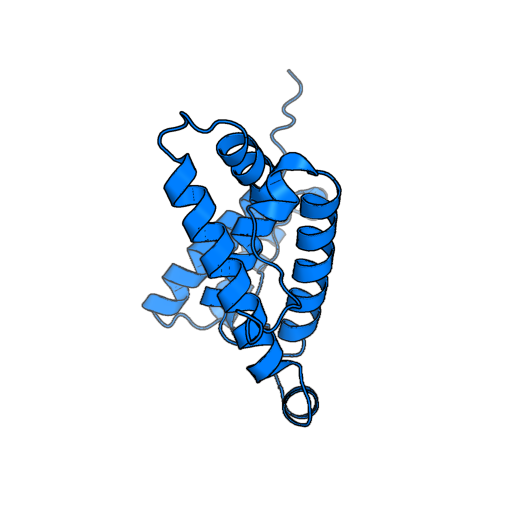79 5.219 1.00 97.81 106 ILE A C 1
ATOM 901 O O . ILE A 1 106 ? -0.234 -7.360 5.098 1.00 97.81 106 ILE A O 1
ATOM 905 N N . TYR A 1 107 ? -1.583 -5.753 5.902 1.00 96.50 107 TYR A N 1
ATOM 906 C CA . TYR A 1 107 ? -0.515 -5.019 6.573 1.00 96.50 107 TYR A CA 1
ATOM 907 C C . TYR A 1 107 ? 0.225 -5.906 7.582 1.00 96.50 107 TYR A C 1
ATOM 909 O O . TYR A 1 107 ? 1.452 -5.980 7.532 1.00 96.50 107 TYR A O 1
ATOM 917 N N . ARG A 1 108 ? -0.497 -6.604 8.471 1.00 94.56 108 ARG A N 1
ATOM 918 C CA . ARG A 1 108 ? 0.123 -7.449 9.507 1.00 94.56 108 ARG A CA 1
ATOM 919 C C . ARG A 1 108 ? 0.933 -8.593 8.900 1.00 94.56 108 ARG A C 1
ATOM 921 O O . ARG A 1 108 ? 2.071 -8.812 9.314 1.00 94.56 108 ARG A O 1
ATOM 928 N N . GLU A 1 109 ? 0.383 -9.276 7.896 1.00 93.81 109 GLU A N 1
ATOM 929 C CA . GLU A 1 109 ? 1.083 -10.334 7.161 1.00 93.81 109 GLU A CA 1
ATOM 930 C C . GLU A 1 109 ? 2.364 -9.817 6.509 1.00 93.81 109 GLU A C 1
ATOM 932 O O . GLU A 1 109 ? 3.442 -10.361 6.745 1.00 93.81 109 GLU A O 1
ATOM 937 N N . MET A 1 110 ? 2.260 -8.751 5.712 1.00 93.56 110 MET A N 1
ATOM 938 C CA . MET A 1 110 ? 3.402 -8.205 4.984 1.00 93.56 110 MET A CA 1
ATOM 939 C C . MET A 1 110 ? 4.464 -7.651 5.930 1.00 93.56 110 MET A C 1
ATOM 941 O O . MET A 1 110 ? 5.654 -7.836 5.687 1.00 93.56 110 MET A O 1
ATOM 945 N N . ASN A 1 111 ? 4.056 -7.003 7.023 1.00 91.94 111 ASN A N 1
ATOM 946 C CA . ASN A 1 111 ? 4.988 -6.463 8.003 1.00 91.94 111 ASN A CA 1
ATOM 947 C C . ASN A 1 111 ? 5.777 -7.587 8.690 1.00 91.94 111 ASN A C 1
ATOM 949 O O . ASN A 1 111 ? 6.998 -7.494 8.791 1.00 91.94 111 ASN A O 1
ATOM 953 N N . LYS A 1 112 ? 5.103 -8.673 9.092 1.00 89.75 112 LYS A N 1
ATOM 954 C CA . LYS A 1 112 ? 5.751 -9.867 9.660 1.00 89.75 112 LYS A CA 1
ATOM 955 C C . LYS A 1 112 ? 6.661 -10.570 8.648 1.00 89.75 112 LYS A C 1
ATOM 957 O O . LYS A 1 112 ? 7.730 -11.049 9.003 1.00 89.75 112 LYS A O 1
ATOM 962 N N . MET A 1 113 ? 6.241 -10.657 7.390 1.00 89.25 113 MET A N 1
ATOM 963 C CA . MET A 1 113 ? 6.997 -11.376 6.366 1.00 89.25 113 MET A CA 1
ATOM 964 C C . MET A 1 113 ? 8.254 -10.611 5.936 1.00 89.25 113 MET A C 1
ATOM 966 O O . MET A 1 113 ? 9.332 -11.194 5.854 1.00 89.25 113 MET A O 1
ATOM 970 N N . TYR A 1 114 ? 8.130 -9.306 5.693 1.00 88.69 114 TYR A N 1
ATOM 971 C CA . TYR A 1 114 ? 9.166 -8.523 5.014 1.00 88.69 114 TYR A CA 1
ATOM 972 C C . TYR A 1 114 ? 9.923 -7.544 5.916 1.00 88.69 114 TYR A C 1
ATOM 974 O O . TYR A 1 114 ? 11.003 -7.099 5.539 1.00 88.69 114 TYR A O 1
ATOM 982 N N . CYS A 1 115 ? 9.375 -7.171 7.078 1.00 87.56 115 CYS A N 1
ATOM 983 C CA . CYS A 1 115 ? 9.864 -6.016 7.842 1.00 87.56 115 CYS A CA 1
ATOM 984 C C . CYS A 1 115 ? 10.287 -6.327 9.281 1.00 87.56 115 CYS A C 1
ATOM 986 O O . CYS A 1 115 ? 10.654 -5.405 10.015 1.00 87.56 115 CYS A O 1
ATOM 988 N N . THR A 1 116 ? 10.294 -7.602 9.681 1.00 83.12 116 THR A N 1
ATOM 989 C CA . THR A 1 116 ? 10.732 -8.043 11.014 1.00 83.12 116 THR A CA 1
ATOM 990 C C . THR A 1 116 ? 11.909 -9.015 10.939 1.00 83.12 116 THR A C 1
ATOM 992 O O . THR A 1 116 ? 11.870 -9.972 10.174 1.00 83.12 116 THR A O 1
ATOM 995 N N . GLY A 1 117 ? 12.928 -8.821 11.783 1.00 70.62 117 GLY A N 1
ATOM 996 C CA . GLY A 1 117 ? 14.077 -9.731 11.884 1.00 70.62 117 GLY A CA 1
ATOM 997 C C . GLY A 1 117 ? 14.975 -9.740 10.639 1.00 70.62 117 GLY A C 1
ATOM 998 O O . GLY A 1 117 ? 15.129 -8.723 9.967 1.00 70.62 117 GLY A O 1
ATOM 999 N N . GLN A 1 118 ? 15.560 -10.902 10.330 1.00 61.56 118 GLN A N 1
ATOM 1000 C CA . GLN A 1 118 ? 16.547 -11.094 9.252 1.00 61.56 118 GLN A CA 1
ATOM 1001 C C . GLN A 1 118 ? 15.987 -10.875 7.827 1.00 61.56 118 GLN A C 1
ATOM 1003 O O . GLN A 1 118 ? 16.750 -10.645 6.887 1.00 61.56 118 GLN A O 1
ATOM 1008 N N . THR A 1 119 ? 14.662 -10.900 7.630 1.00 61.44 119 THR A N 1
ATOM 1009 C CA . THR A 1 119 ? 14.050 -10.659 6.306 1.00 61.44 119 THR A CA 1
ATOM 1010 C C . THR A 1 119 ? 14.138 -9.196 5.870 1.00 61.44 119 THR A C 1
ATOM 1012 O O . THR A 1 119 ? 14.187 -8.910 4.674 1.00 61.44 119 THR A O 1
ATOM 1015 N N . ARG A 1 120 ? 14.252 -8.262 6.824 1.00 62.28 120 ARG A N 1
ATOM 1016 C CA . ARG A 1 120 ? 14.451 -6.835 6.534 1.00 62.28 120 ARG A CA 1
ATOM 1017 C C . ARG A 1 120 ? 15.819 -6.555 5.909 1.00 62.28 120 ARG A C 1
ATOM 1019 O O . ARG A 1 120 ? 15.923 -5.680 5.057 1.00 62.28 120 ARG A O 1
ATOM 1026 N N . GLU A 1 121 ? 16.847 -7.291 6.324 1.00 58.78 121 GLU A N 1
ATOM 1027 C CA . GLU A 1 121 ? 18.233 -7.118 5.861 1.00 58.78 121 GLU A CA 1
ATOM 1028 C C . GLU A 1 121 ? 18.498 -7.799 4.508 1.00 58.78 121 GLU A C 1
ATOM 1030 O O . GLU A 1 121 ? 19.432 -7.428 3.804 1.00 58.78 121 GLU A O 1
ATOM 1035 N N . SER A 1 122 ? 17.654 -8.761 4.118 1.00 59.16 122 SER A N 1
ATOM 1036 C CA . SER A 1 122 ? 17.782 -9.546 2.879 1.00 59.16 122 SER A CA 1
ATOM 1037 C C . SER A 1 122 ? 16.803 -9.142 1.766 1.00 59.16 122 SER A C 1
ATOM 1039 O O . SER A 1 122 ? 16.930 -9.613 0.635 1.00 59.16 122 SER A O 1
ATOM 1041 N N . SER A 1 123 ? 15.830 -8.267 2.047 1.00 63.69 123 SER A N 1
ATOM 1042 C CA . SER A 1 123 ? 14.859 -7.813 1.047 1.00 63.69 123 SER A CA 1
ATOM 1043 C C . SER A 1 123 ? 15.520 -6.924 -0.009 1.00 63.69 123 SER A C 1
ATOM 1045 O O . SER A 1 123 ? 15.941 -5.804 0.273 1.00 63.69 123 SER A O 1
ATOM 1047 N N . THR A 1 124 ? 15.514 -7.376 -1.264 1.00 63.12 124 THR A N 1
ATOM 1048 C CA . THR A 1 124 ? 15.974 -6.597 -2.430 1.00 63.12 124 THR A CA 1
ATOM 1049 C C . THR A 1 124 ? 15.026 -5.454 -2.807 1.00 63.12 124 THR A C 1
ATOM 1051 O O . THR A 1 124 ? 15.376 -4.595 -3.612 1.00 63.12 124 THR A O 1
ATOM 1054 N N . LYS A 1 125 ? 13.824 -5.426 -2.216 1.00 72.94 125 LYS A N 1
ATOM 1055 C CA . LYS A 1 125 ? 12.759 -4.455 -2.488 1.00 72.94 125 LYS A CA 1
ATOM 1056 C C . LYS A 1 125 ? 12.543 -3.533 -1.294 1.00 72.94 125 LYS A C 1
ATOM 1058 O O . LYS A 1 125 ? 11.608 -3.716 -0.501 1.00 72.94 125 LYS A O 1
ATOM 1063 N N . SER A 1 126 ? 13.449 -2.565 -1.159 1.00 71.75 126 SER A N 1
ATOM 1064 C CA . SER A 1 126 ? 13.569 -1.643 -0.018 1.00 71.75 126 SER A CA 1
ATOM 1065 C C . SER A 1 126 ? 12.293 -0.866 0.300 1.00 71.75 126 SER A C 1
ATOM 1067 O O . SER A 1 126 ? 12.051 -0.509 1.454 1.00 71.75 126 SER A O 1
ATOM 1069 N N . ASP A 1 127 ? 11.446 -0.625 -0.701 1.00 90.00 127 ASP A N 1
ATOM 1070 C CA . ASP A 1 127 ? 10.335 0.315 -0.559 1.00 90.00 127 ASP A CA 1
ATOM 1071 C C . ASP A 1 127 ? 9.127 -0.307 0.148 1.00 90.00 127 ASP A C 1
ATOM 1073 O O . ASP A 1 127 ? 8.272 0.423 0.653 1.00 90.00 127 ASP A O 1
ATOM 1077 N N . THR A 1 128 ? 9.065 -1.641 0.246 1.00 92.94 128 THR A N 1
ATOM 1078 C CA . THR A 1 128 ? 7.966 -2.362 0.914 1.00 92.94 128 THR A CA 1
ATOM 1079 C C . THR A 1 128 ? 7.790 -1.893 2.352 1.00 92.94 128 THR A C 1
ATOM 1081 O O . THR A 1 128 ? 6.710 -1.443 2.727 1.00 92.94 128 THR A O 1
ATOM 1084 N N . CYS A 1 129 ? 8.851 -1.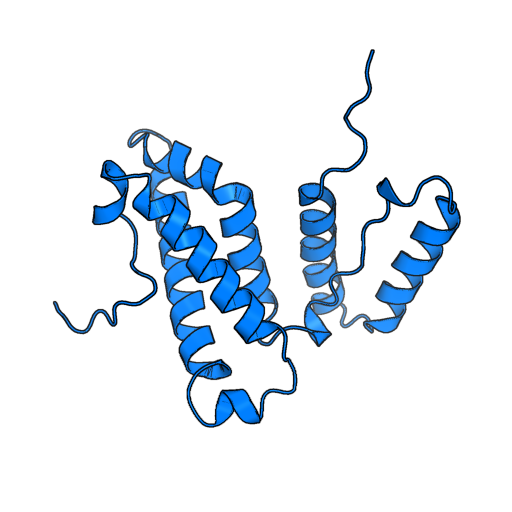937 3.160 1.00 91.62 129 CYS A N 1
ATOM 1085 C CA . CYS A 1 129 ? 8.748 -1.579 4.573 1.00 91.62 129 CYS A CA 1
ATOM 1086 C C . CYS A 1 129 ? 8.483 -0.091 4.774 1.00 91.62 129 CYS A C 1
ATOM 1088 O O . CYS A 1 129 ? 7.645 0.270 5.597 1.00 91.62 129 CYS A O 1
ATOM 1090 N N . SER A 1 130 ? 9.118 0.770 3.976 1.00 92.19 130 SER A N 1
ATOM 1091 C CA . SER A 1 130 ? 8.844 2.210 3.984 1.00 92.19 130 SER A CA 1
ATOM 1092 C C . SER A 1 130 ? 7.372 2.501 3.682 1.00 92.19 130 SER A C 1
ATOM 1094 O O . SER A 1 130 ? 6.741 3.313 4.362 1.00 92.19 130 SER A O 1
ATOM 1096 N N . LYS A 1 131 ? 6.784 1.787 2.713 1.00 94.94 131 LYS A N 1
ATOM 1097 C CA . LYS A 1 131 ? 5.364 1.909 2.384 1.00 94.94 131 LYS A CA 1
ATOM 1098 C C . LYS A 1 131 ? 4.459 1.424 3.517 1.00 94.94 131 LYS A C 1
ATOM 1100 O O . LYS A 1 131 ? 3.495 2.116 3.834 1.00 94.94 131 LYS A O 1
ATOM 1105 N N . LEU A 1 132 ? 4.766 0.289 4.148 1.00 94.62 132 LEU A N 1
ATOM 1106 C CA . LEU A 1 132 ? 3.987 -0.227 5.281 1.00 94.62 132 LEU A CA 1
ATOM 1107 C C . LEU A 1 132 ? 4.047 0.713 6.494 1.00 94.62 132 LEU A C 1
ATOM 1109 O O . LEU A 1 132 ? 3.013 0.991 7.097 1.00 94.62 132 LEU A O 1
ATOM 1113 N N . VAL A 1 133 ? 5.219 1.270 6.816 1.00 93.12 133 VAL A N 1
ATOM 1114 C CA . VAL A 1 133 ? 5.358 2.275 7.885 1.00 93.12 133 VAL A CA 1
ATOM 1115 C C . VAL A 1 133 ? 4.470 3.486 7.602 1.00 93.12 133 VAL A C 1
ATOM 1117 O O . VAL A 1 133 ? 3.694 3.892 8.466 1.00 93.12 133 VAL A O 1
ATOM 1120 N N . ASN A 1 134 ? 4.522 4.019 6.378 1.00 94.81 134 ASN A N 1
ATOM 1121 C CA . ASN A 1 134 ? 3.678 5.143 5.982 1.00 94.81 134 ASN A CA 1
ATOM 1122 C C . ASN A 1 134 ? 2.179 4.805 6.071 1.00 94.81 134 ASN A C 1
ATOM 1124 O O . ASN A 1 134 ? 1.405 5.598 6.610 1.00 94.81 134 ASN A O 1
ATOM 1128 N N . PHE A 1 135 ? 1.779 3.618 5.604 1.00 96.12 135 PHE A N 1
ATOM 1129 C CA . PHE A 1 135 ? 0.404 3.130 5.727 1.00 96.12 135 PHE A CA 1
ATOM 1130 C C . PHE A 1 135 ? -0.056 3.125 7.187 1.00 96.12 135 PHE A C 1
ATOM 1132 O O . PHE A 1 135 ? -1.105 3.684 7.505 1.00 96.12 135 PHE A O 1
ATOM 1139 N N . ASN A 1 136 ? 0.754 2.566 8.092 1.00 95.00 136 ASN A N 1
ATOM 1140 C CA . ASN A 1 136 ? 0.438 2.503 9.516 1.00 95.00 136 ASN A CA 1
ATOM 1141 C C . ASN A 1 136 ? 0.237 3.895 10.133 1.00 95.00 136 ASN A C 1
ATOM 1143 O O . ASN A 1 136 ? -0.732 4.122 10.862 1.00 95.00 136 ASN A O 1
ATOM 1147 N N . THR A 1 137 ? 1.121 4.844 9.810 1.00 94.50 137 THR A N 1
ATOM 1148 C CA . THR A 1 137 ? 1.015 6.232 10.275 1.00 94.50 137 THR A CA 1
ATOM 1149 C C . THR A 1 137 ? -0.281 6.887 9.798 1.00 94.50 137 THR A C 1
ATOM 1151 O O . THR A 1 137 ? -1.001 7.486 10.602 1.00 94.50 137 THR A O 1
ATOM 1154 N N . ILE A 1 138 ? -0.608 6.756 8.509 1.00 93.38 138 ILE A N 1
ATOM 1155 C CA . ILE A 1 138 ? -1.822 7.339 7.926 1.00 93.38 138 ILE A CA 1
ATOM 1156 C C . ILE A 1 138 ? -3.069 6.709 8.552 1.00 93.38 138 ILE A C 1
ATOM 1158 O O . ILE A 1 138 ? -3.939 7.425 9.053 1.00 93.38 138 ILE A O 1
ATOM 1162 N N . PHE A 1 139 ? -3.139 5.380 8.572 1.00 94.50 139 PHE A N 1
ATOM 1163 C CA . PHE A 1 139 ? -4.270 4.626 9.103 1.00 94.50 139 PHE A CA 1
ATOM 1164 C C . PHE A 1 139 ? -4.548 4.971 10.571 1.00 94.50 139 PHE A C 1
ATOM 1166 O O . PHE A 1 139 ? -5.666 5.345 10.929 1.00 94.50 139 PHE A O 1
ATOM 1173 N N . THR A 1 140 ? -3.510 4.944 11.411 1.00 91.94 140 THR A N 1
ATOM 1174 C CA . THR A 1 140 ? -3.620 5.269 12.839 1.00 91.94 140 THR A CA 1
ATOM 1175 C C . THR A 1 140 ? -4.056 6.717 13.061 1.00 91.94 140 THR A C 1
ATOM 1177 O O . THR A 1 140 ? -4.879 6.982 13.940 1.00 91.94 140 THR A O 1
ATOM 1180 N N . SER A 1 141 ? -3.561 7.659 12.249 1.00 91.62 141 SER A N 1
ATOM 1181 C CA . SER A 1 141 ? -3.966 9.071 12.304 1.00 91.62 141 SER A CA 1
ATOM 1182 C C . SER A 1 141 ? -5.459 9.249 12.019 1.00 91.62 141 SER A C 1
ATOM 1184 O O . SER A 1 141 ? -6.147 9.956 12.759 1.00 91.62 141 SER A O 1
ATOM 1186 N N . TYR A 1 142 ? -5.987 8.571 10.996 1.00 90.88 142 TYR A N 1
ATOM 1187 C CA . TYR A 1 142 ? -7.410 8.621 10.667 1.00 90.88 142 TYR A CA 1
ATOM 1188 C C . TYR A 1 142 ? -8.283 8.003 11.761 1.00 90.88 142 TYR A C 1
ATOM 1190 O O . TYR A 1 142 ? -9.229 8.643 12.219 1.00 90.88 142 TYR A O 1
ATOM 1198 N N . ILE A 1 143 ? -7.944 6.802 12.237 1.00 87.31 143 ILE A N 1
ATOM 1199 C CA . ILE A 1 143 ? -8.735 6.121 13.270 1.00 87.31 143 ILE A CA 1
ATOM 1200 C C . ILE A 1 143 ? -8.723 6.889 14.592 1.00 87.31 143 ILE A C 1
ATOM 1202 O O . ILE A 1 143 ? -9.761 7.019 15.238 1.00 87.31 143 ILE A O 1
ATOM 1206 N N . SER A 1 144 ? -7.578 7.449 14.988 1.00 87.12 144 SER A N 1
ATOM 1207 C CA . SER A 1 144 ? -7.461 8.192 16.251 1.00 87.12 144 SER A CA 1
ATOM 1208 C C . SER A 1 144 ? -8.351 9.438 16.292 1.00 87.12 144 SER A C 1
ATOM 1210 O O . SER A 1 144 ? -8.796 9.843 17.366 1.00 87.12 144 SER A O 1
ATOM 1212 N N . ARG A 1 145 ? -8.643 10.034 15.129 1.00 86.44 145 ARG A N 1
ATOM 1213 C CA . ARG A 1 145 ? -9.553 11.184 14.999 1.00 86.44 145 ARG A CA 1
ATOM 1214 C C . ARG A 1 145 ? -11.027 10.778 15.061 1.00 86.44 145 ARG A C 1
ATOM 1216 O O . ARG A 1 145 ? -11.873 11.607 15.384 1.00 86.44 145 ARG A O 1
ATOM 1223 N N . GLU A 1 146 ? -11.341 9.508 14.817 1.00 84.88 146 GLU A N 1
ATOM 1224 C CA . GLU A 1 146 ? -12.702 8.987 14.710 1.00 84.88 146 GLU A CA 1
ATOM 1225 C C . GLU A 1 146 ? -13.081 8.129 15.924 1.00 84.88 146 GLU A C 1
ATOM 1227 O O . GLU A 1 146 ? -13.241 6.911 15.830 1.00 84.88 146 GLU A O 1
ATOM 1232 N N . LYS A 1 147 ? -13.282 8.774 17.085 1.00 79.94 147 LYS A N 1
ATOM 1233 C CA . LYS A 1 147 ? -13.588 8.094 18.364 1.00 79.94 147 LYS A CA 1
ATOM 1234 C C . LYS A 1 147 ? -14.706 7.044 18.257 1.00 79.94 147 LYS A C 1
ATOM 1236 O O . LYS A 1 147 ? -14.570 5.966 18.815 1.00 79.94 147 LYS A O 1
ATOM 1241 N N . LYS A 1 148 ? -15.776 7.332 17.501 1.00 80.50 148 LYS A N 1
ATOM 1242 C CA . LYS A 1 148 ? -16.927 6.422 17.308 1.00 80.50 148 LYS A CA 1
ATOM 1243 C C . LYS A 1 148 ? -16.608 5.175 16.471 1.00 80.50 148 LYS A C 1
ATOM 1245 O O . LYS A 1 148 ? -17.361 4.206 16.516 1.00 80.50 148 LYS A O 1
ATOM 1250 N N . LEU A 1 149 ? -15.551 5.226 15.660 1.00 80.62 149 LEU A N 1
ATOM 1251 C CA . LEU A 1 149 ? -15.128 4.133 14.783 1.00 80.62 149 LEU A CA 1
ATOM 1252 C C . LEU A 1 149 ? -13.938 3.358 15.352 1.00 80.62 149 LEU A C 1
ATOM 1254 O O . LEU A 1 149 ? -13.740 2.215 14.952 1.00 80.62 149 LEU A O 1
ATOM 1258 N N . LYS A 1 150 ? -13.185 3.936 16.297 1.00 79.38 150 LYS A N 1
ATOM 1259 C CA . LYS A 1 150 ? -12.010 3.305 16.916 1.00 79.38 150 LYS A CA 1
ATOM 1260 C C . LYS A 1 150 ? -12.297 1.905 17.466 1.00 79.38 150 LYS A C 1
ATOM 1262 O O . LYS A 1 150 ? -11.485 1.015 17.278 1.00 79.38 150 LYS A O 1
ATOM 1267 N N . GLU A 1 151 ? -13.459 1.701 18.082 1.00 80.38 151 GLU A N 1
ATOM 1268 C CA . GLU A 1 151 ? -13.875 0.401 18.638 1.00 80.38 151 GLU A CA 1
ATOM 1269 C C . GLU A 1 151 ? -14.418 -0.578 17.578 1.00 80.38 151 GLU A C 1
ATOM 1271 O O . GLU A 1 151 ? -14.604 -1.758 17.852 1.00 80.38 151 GLU A O 1
ATOM 1276 N N . LYS A 1 152 ? -14.699 -0.103 16.357 1.00 82.38 152 LYS A N 1
ATOM 1277 C CA . LYS A 1 152 ? -15.322 -0.890 15.276 1.00 82.38 152 LYS A CA 1
ATOM 1278 C C . LYS A 1 152 ? -14.348 -1.299 14.170 1.00 82.38 152 LYS A C 1
ATOM 1280 O O . LYS A 1 152 ? -14.710 -2.119 13.318 1.00 82.38 152 LYS A O 1
ATOM 1285 N N . LEU A 1 153 ? -13.166 -0.690 14.153 1.00 88.31 153 LEU A N 1
ATOM 1286 C CA . LEU A 1 153 ? -12.126 -0.859 13.144 1.00 88.31 153 LEU A CA 1
ATOM 1287 C C . LEU A 1 153 ? -10.962 -1.694 13.696 1.00 88.31 153 LEU A C 1
ATOM 1289 O O . LEU A 1 153 ? -10.731 -1.695 14.903 1.00 88.31 153 LEU A O 1
ATOM 1293 N N . PRO A 1 154 ? -10.224 -2.406 12.828 1.00 88.75 154 PRO A N 1
ATOM 1294 C CA . PRO A 1 154 ? -9.126 -3.256 13.260 1.00 88.75 154 PRO A CA 1
ATOM 1295 C C . PRO A 1 154 ? -7.938 -2.422 13.746 1.00 88.75 154 PRO A C 1
ATOM 1297 O O . PRO A 1 154 ? -7.652 -1.343 13.220 1.00 88.75 154 PRO A O 1
ATOM 1300 N N . SER A 1 155 ? -7.191 -2.977 14.695 1.00 86.81 155 SER A N 1
ATOM 1301 C CA . SER A 1 155 ? -5.852 -2.497 15.025 1.00 86.81 155 SER A CA 1
ATOM 1302 C C . SER A 1 155 ? -4.824 -3.061 14.041 1.00 86.81 155 SER A C 1
ATOM 1304 O O . SER A 1 155 ? -4.918 -4.209 13.593 1.00 86.81 155 SER A O 1
ATOM 1306 N N . LEU A 1 156 ? -3.815 -2.255 13.706 1.00 87.69 156 LEU A N 1
ATOM 1307 C CA . LEU A 1 156 ? -2.683 -2.698 12.889 1.00 87.69 156 LEU A CA 1
ATOM 1308 C C . LEU A 1 156 ? -1.579 -3.364 13.716 1.00 87.69 156 LEU A C 1
ATOM 1310 O O . LEU A 1 156 ? -0.793 -4.129 13.165 1.00 87.69 156 LEU A O 1
ATOM 1314 N N . THR A 1 157 ? -1.504 -3.082 15.018 1.00 73.44 157 THR A N 1
ATOM 1315 C CA . THR A 1 157 ? -0.399 -3.512 15.892 1.00 73.44 157 THR A CA 1
ATOM 1316 C C . THR A 1 157 ? -0.798 -4.572 16.911 1.00 73.44 157 THR A C 1
ATOM 1318 O O . THR A 1 157 ? 0.076 -5.127 17.568 1.00 73.44 157 THR A O 1
ATOM 1321 N N . SER A 1 158 ? -2.090 -4.854 17.064 1.00 59.25 158 SER A N 1
ATOM 1322 C CA . SER A 1 158 ? -2.548 -5.908 17.967 1.00 59.25 158 SER A CA 1
ATOM 1323 C C . SER A 1 158 ? -2.367 -7.262 17.289 1.00 59.25 158 SER A C 1
ATOM 1325 O O . SER A 1 158 ? -2.931 -7.510 16.222 1.00 59.25 158 SER A O 1
ATOM 1327 N N . ASN A 1 159 ? -1.577 -8.140 17.906 1.00 45.72 159 ASN A N 1
ATOM 1328 C CA . ASN A 1 159 ? -1.806 -9.566 17.743 1.00 45.72 159 ASN A CA 1
ATOM 1329 C C . ASN A 1 159 ? -3.128 -9.835 18.458 1.00 45.72 159 ASN A C 1
ATOM 1331 O O . ASN A 1 159 ? -3.170 -9.730 19.680 1.00 45.72 159 ASN A O 1
ATOM 1335 N N . ASP A 1 160 ? -4.193 -10.150 17.728 1.00 43.03 160 ASP A N 1
ATOM 1336 C CA . ASP A 1 160 ? -5.415 -10.691 18.330 1.00 43.03 160 ASP A CA 1
ATOM 1337 C C . ASP A 1 160 ? -5.136 -12.139 18.780 1.00 43.03 160 ASP A C 1
ATOM 1339 O O . ASP A 1 160 ? -5.655 -13.098 18.220 1.00 43.03 160 ASP A O 1
ATOM 1343 N N . ASN A 1 161 ? -4.238 -12.283 19.757 1.00 37.88 161 ASN A N 1
ATOM 1344 C CA . ASN A 1 161 ? -4.114 -13.460 20.612 1.00 37.88 161 ASN A CA 1
ATOM 1345 C C . ASN A 1 161 ? -4.830 -13.243 21.958 1.00 37.88 161 ASN A C 1
ATOM 1347 O O . ASN A 1 161 ? -4.731 -14.101 22.825 1.00 37.88 161 ASN A O 1
ATOM 1351 N N . ASP A 1 162 ? -5.560 -12.136 22.119 1.00 35.94 162 ASP A N 1
ATOM 1352 C CA . ASP A 1 162 ? -6.320 -11.824 23.330 1.00 35.94 162 ASP A CA 1
ATOM 1353 C C . ASP A 1 162 ? -7.822 -11.699 23.015 1.00 35.94 162 ASP A C 1
ATOM 1355 O O . ASP A 1 162 ? -8.378 -10.605 23.105 1.00 35.94 162 ASP A O 1
ATOM 1359 N N . ILE A 1 163 ? -8.461 -12.812 22.623 1.00 33.25 163 ILE A N 1
ATOM 1360 C CA . ILE A 1 163 ? -9.838 -13.195 23.013 1.00 33.25 163 ILE A CA 1
ATOM 1361 C C . ILE A 1 163 ? -9.881 -14.717 23.155 1.00 33.25 163 ILE A C 1
ATOM 1363 O O . ILE A 1 163 ? -9.540 -15.402 22.164 1.00 33.25 163 ILE A O 1
#